Protein AF-A0A123TT18-F1 (afdb_monomer_lite)

Secondary structure (DSSP, 8-state):
--HHHHHHHTT--HHHHHHHHTTS----HHHHHHHHHHHT--HHHHHH-SSS--HHHHHHHHHHHHHHHHHHHHHHHHHHHHHHHHHHHHHHHHHHPPPEE-TTS-EE--TTHHHHHHHHHHHHHHHHHHHHHHHHHHHHHT-

Organism: Streptococcus suis (NCBI:txid1307)

Sequence (143 aa):
MTQEQFALRLNVTRQAVSNWENDKNLPDLELLILMSSVFSLSLDQLILGGTDMNNMTEKLVKDGREGHRTQMHLTITIIGSFLMLLGFVCFIIKANSVEYIDAEGILHENFYLIPVGYLLVFTGAIATLLSGLALHRFRKEHK

Radius of gyration: 29.24 Å; chains: 1; bounding box: 54×26×90 Å

pLDDT: mean 83.78, std 9.87, range [50.75, 95.06]

Structure (mmCIF, N/CA/C/O backbone):
data_AF-A0A123TT18-F1
#
_entry.id   AF-A0A123TT18-F1
#
loop_
_atom_site.group_PDB
_atom_site.id
_atom_site.type_symbol
_atom_site.label_atom_id
_atom_site.label_alt_id
_atom_site.label_comp_id
_atom_site.label_asym_id
_atom_site.label_entity_id
_atom_site.label_seq_id
_atom_site.pdbx_PDB_ins_code
_atom_site.Cartn_x
_atom_site.Cartn_y
_atom_site.Cartn_z
_atom_site.occupancy
_atom_site.B_iso_or_equiv
_atom_site.auth_seq_id
_atom_site.auth_comp_id
_atom_site.auth_asym_id
_atom_site.auth_atom_id
_atom_site.pdbx_PDB_model_num
ATOM 1 N N . MET A 1 1 ? -27.487 -5.398 37.088 1.00 75.38 1 MET A N 1
ATOM 2 C CA . MET A 1 1 ? -26.648 -6.600 36.884 1.00 75.38 1 MET A CA 1
ATOM 3 C C . MET A 1 1 ? -25.222 -6.228 37.241 1.00 75.38 1 MET A C 1
ATOM 5 O O . MET A 1 1 ? -24.819 -5.130 36.886 1.00 75.38 1 MET A O 1
ATOM 9 N N . THR A 1 2 ? -24.494 -7.068 37.977 1.00 92.44 2 THR A N 1
ATOM 10 C CA . THR A 1 2 ? -23.075 -6.804 38.288 1.00 92.44 2 THR A CA 1
ATOM 11 C C . THR A 1 2 ? -22.168 -7.213 37.121 1.00 92.44 2 THR A C 1
ATOM 13 O O . THR A 1 2 ? -22.559 -8.061 36.317 1.00 92.44 2 THR A O 1
ATOM 16 N N . GLN A 1 3 ? -20.946 -6.665 37.044 1.00 88.19 3 GLN A N 1
ATOM 17 C CA . GLN A 1 3 ? -19.951 -7.063 36.029 1.00 88.19 3 GLN A CA 1
ATOM 18 C C . GLN A 1 3 ? -19.686 -8.576 36.041 1.00 88.19 3 GLN A C 1
ATOM 20 O O . GLN A 1 3 ? -19.541 -9.187 34.990 1.00 88.19 3 GLN A O 1
ATOM 25 N N . GLU A 1 4 ? -19.648 -9.196 37.224 1.00 91.25 4 GLU A N 1
ATOM 26 C CA . GLU A 1 4 ? -19.455 -10.645 37.365 1.00 91.25 4 GLU A CA 1
ATOM 27 C C . GLU A 1 4 ? -20.641 -11.439 36.820 1.00 91.25 4 GLU A C 1
ATOM 29 O O . GLU A 1 4 ? -20.452 -12.408 36.093 1.00 91.25 4 GLU A O 1
ATOM 34 N N . GLN A 1 5 ? -21.869 -11.009 37.113 1.00 90.44 5 GLN A N 1
ATOM 35 C CA . GLN A 1 5 ? -23.072 -11.656 36.589 1.00 90.44 5 GLN A CA 1
ATOM 36 C C . GLN A 1 5 ? -23.174 -11.529 35.065 1.00 90.44 5 GLN A C 1
ATOM 38 O O . GLN A 1 5 ? -23.584 -12.478 34.399 1.00 90.44 5 GLN A O 1
ATOM 43 N N . PHE A 1 6 ? -22.798 -10.374 34.514 1.00 90.56 6 PHE A N 1
ATOM 44 C CA . PHE A 1 6 ? -22.747 -10.157 33.069 1.00 90.56 6 PHE A CA 1
ATOM 45 C C . PHE A 1 6 ? -21.693 -11.049 32.410 1.00 90.56 6 PHE A C 1
ATOM 47 O O . PHE A 1 6 ? -21.991 -11.748 31.443 1.00 90.56 6 PHE A O 1
ATOM 54 N N . ALA A 1 7 ? -20.495 -11.092 32.996 1.00 91.12 7 ALA A N 1
ATOM 55 C CA . ALA A 1 7 ? -19.393 -11.924 32.538 1.00 91.12 7 ALA A CA 1
ATOM 56 C C . ALA A 1 7 ? -19.767 -13.415 32.516 1.00 91.12 7 ALA A C 1
ATOM 58 O O . ALA A 1 7 ? -19.551 -14.094 31.515 1.00 91.12 7 ALA A O 1
ATOM 59 N N . LEU A 1 8 ? -20.414 -13.900 33.581 1.00 90.94 8 LEU A N 1
ATOM 60 C CA . LEU A 1 8 ? -20.883 -15.283 33.686 1.00 90.94 8 LEU A CA 1
ATOM 61 C C . LEU A 1 8 ? -21.922 -15.640 32.617 1.00 90.94 8 LEU A C 1
ATOM 63 O O . LEU A 1 8 ? -21.851 -16.723 32.045 1.00 90.94 8 LEU A O 1
ATOM 67 N N . ARG A 1 9 ? -22.872 -14.744 32.316 1.00 89.81 9 ARG A N 1
ATOM 68 C CA . ARG A 1 9 ? -23.902 -14.995 31.289 1.00 89.81 9 ARG A CA 1
ATOM 69 C C . ARG A 1 9 ? -23.342 -15.081 29.874 1.00 89.81 9 ARG A C 1
ATOM 71 O O . ARG A 1 9 ? -23.907 -15.788 29.050 1.00 89.81 9 ARG A O 1
ATOM 78 N N . LEU A 1 10 ? -22.266 -14.352 29.601 1.00 89.94 10 LEU A N 1
ATOM 79 C CA . LEU A 1 10 ? -21.615 -14.314 28.292 1.00 89.94 10 LEU A CA 1
ATOM 80 C C . LEU A 1 10 ? -20.407 -15.254 28.201 1.00 89.94 10 LEU A C 1
ATOM 82 O O . LEU A 1 10 ? -19.758 -15.301 27.164 1.00 89.94 10 LEU A O 1
ATOM 86 N N . ASN A 1 11 ? -20.111 -16.000 29.271 1.00 91.88 11 ASN A N 1
ATOM 87 C CA . ASN A 1 11 ? -18.944 -16.874 29.384 1.00 91.88 11 ASN A CA 1
ATOM 88 C C . ASN A 1 11 ? -17.609 -16.152 29.101 1.00 91.88 11 ASN A C 1
ATOM 90 O O . ASN A 1 11 ? -16.721 -16.666 28.423 1.00 91.88 11 ASN A O 1
ATOM 94 N N . VAL A 1 12 ? -17.469 -14.939 29.633 1.00 91.88 12 VAL A N 1
ATOM 95 C CA . VAL A 1 12 ? -16.268 -14.100 29.517 1.00 91.88 12 VAL A CA 1
ATOM 96 C C . VAL A 1 12 ? -15.720 -13.757 30.897 1.00 91.88 12 VAL A C 1
ATOM 98 O O . VAL A 1 12 ? -16.353 -13.997 31.923 1.00 91.88 12 VAL A O 1
ATOM 101 N N . THR A 1 13 ? -14.519 -13.184 30.957 1.00 93.25 13 THR A N 1
ATOM 102 C CA . THR A 1 13 ? -13.943 -12.749 32.236 1.00 93.25 13 THR A CA 1
ATOM 103 C C . THR A 1 13 ? -14.532 -11.406 32.669 1.00 93.25 13 THR A C 1
ATOM 105 O O . THR A 1 13 ? -1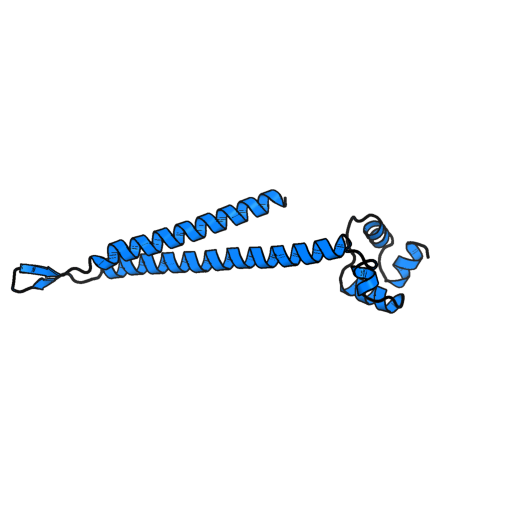4.786 -10.529 31.843 1.00 93.25 13 THR A O 1
ATOM 108 N N . ARG A 1 14 ? -14.672 -11.184 33.982 1.00 93.62 14 ARG A N 1
ATOM 109 C CA . ARG A 1 14 ? -15.046 -9.867 34.536 1.00 93.62 14 ARG A CA 1
ATOM 110 C C . ARG A 1 14 ? -14.103 -8.754 34.053 1.00 93.62 14 ARG A C 1
ATOM 112 O O . ARG A 1 14 ? -14.532 -7.626 33.832 1.00 93.62 14 ARG A O 1
ATOM 119 N N . GLN A 1 15 ? -12.823 -9.079 33.858 1.00 91.88 15 GLN A N 1
ATOM 120 C CA . GLN A 1 15 ? -11.826 -8.142 33.345 1.00 91.88 15 GLN A CA 1
ATOM 121 C C . GLN A 1 15 ? -12.131 -7.701 31.907 1.00 91.88 15 GLN A C 1
ATOM 123 O O . GLN A 1 15 ? -11.955 -6.528 31.596 1.00 91.88 15 GLN A O 1
ATOM 128 N N . ALA A 1 16 ? -12.615 -8.607 31.048 1.00 90.19 16 ALA A N 1
ATOM 129 C CA . ALA A 1 16 ? -13.035 -8.263 29.689 1.00 90.19 16 ALA A CA 1
ATOM 130 C C . ALA A 1 16 ? -14.202 -7.266 29.709 1.00 90.19 16 ALA A C 1
ATOM 132 O O . ALA A 1 16 ? -14.121 -6.230 29.060 1.00 90.19 16 ALA A O 1
ATOM 133 N N . VAL A 1 17 ? -15.207 -7.518 30.553 1.00 90.19 17 VAL A N 1
ATOM 134 C CA . VAL A 1 17 ? -16.342 -6.605 30.772 1.00 90.19 17 VAL A CA 1
ATOM 135 C C . VAL A 1 17 ? -15.875 -5.233 31.254 1.00 90.19 17 VAL A C 1
ATOM 137 O O . VAL A 1 17 ? -16.262 -4.215 30.693 1.00 90.19 17 VAL A O 1
ATOM 140 N N . SER A 1 18 ? -14.991 -5.202 32.254 1.00 90.81 18 SER A N 1
ATOM 141 C CA . SER A 1 18 ? -14.403 -3.959 32.761 1.00 90.81 18 SER A CA 1
ATOM 142 C C . SER A 1 18 ? -13.635 -3.205 31.671 1.00 90.81 18 SER A C 1
ATOM 144 O O . SER A 1 18 ? -13.714 -1.984 31.587 1.00 90.81 18 SER A O 1
ATOM 146 N N . ASN A 1 19 ? -12.911 -3.907 30.798 1.00 90.12 19 ASN A N 1
ATOM 147 C CA . ASN A 1 19 ? -12.200 -3.268 29.695 1.00 90.12 19 ASN A CA 1
ATOM 148 C C . ASN A 1 19 ? -13.156 -2.668 28.648 1.00 90.12 19 ASN A C 1
ATOM 150 O O . ASN A 1 19 ? -12.844 -1.590 28.143 1.00 90.12 19 ASN A O 1
ATOM 154 N N . TRP A 1 20 ? -14.304 -3.301 28.373 1.00 89.94 20 TRP A N 1
ATOM 155 C CA . TRP A 1 20 ? -15.337 -2.749 27.484 1.00 89.94 20 TRP A CA 1
ATOM 156 C C . TRP A 1 20 ? -16.002 -1.509 28.076 1.00 89.94 20 TRP A C 1
ATOM 158 O O . TRP A 1 20 ? -16.133 -0.504 27.390 1.00 89.94 20 TRP A O 1
ATOM 168 N N . GLU A 1 21 ? -16.366 -1.550 29.359 1.00 82.12 21 GLU A N 1
ATOM 169 C CA . GLU A 1 21 ? -16.985 -0.410 30.052 1.00 82.12 21 GLU A CA 1
ATOM 170 C C . GLU A 1 21 ? -16.046 0.801 30.180 1.00 82.12 21 GLU A C 1
ATOM 172 O O . GLU A 1 21 ? -16.513 1.923 30.338 1.00 82.12 21 GLU A O 1
ATOM 177 N N . ASN A 1 22 ? -14.727 0.583 30.117 1.00 85.50 22 ASN A N 1
ATOM 178 C CA . ASN A 1 22 ? -13.706 1.632 30.192 1.00 85.50 22 ASN A CA 1
ATOM 179 C C . ASN A 1 22 ? -13.079 1.971 28.822 1.00 85.50 22 ASN A C 1
ATOM 181 O O . ASN A 1 22 ? -11.958 2.480 28.787 1.00 85.50 22 ASN A O 1
ATOM 185 N N . ASP A 1 23 ? -13.738 1.631 27.706 1.00 79.31 23 ASP A N 1
ATOM 186 C CA . ASP A 1 23 ? -13.302 1.924 26.326 1.00 79.31 23 ASP A CA 1
ATOM 187 C C . ASP A 1 23 ? -11.896 1.401 25.946 1.00 79.31 23 ASP A C 1
ATOM 189 O O . ASP A 1 23 ? -11.289 1.831 24.961 1.00 79.31 23 ASP A O 1
ATOM 193 N N . LYS A 1 24 ? -11.343 0.443 26.703 1.00 77.56 24 LYS A N 1
ATOM 194 C CA . LYS A 1 24 ? -9.991 -0.093 26.455 1.00 77.56 24 LYS A CA 1
ATOM 195 C C . LYS A 1 24 ? -9.961 -1.050 25.272 1.00 77.56 24 LYS A C 1
ATOM 197 O O . LYS A 1 24 ? -8.971 -1.118 24.546 1.00 77.56 24 LYS A O 1
ATOM 202 N N . ASN A 1 25 ? -11.027 -1.818 25.092 1.00 82.38 25 ASN A N 1
ATOM 203 C CA . ASN A 1 25 ? -11.245 -2.691 23.949 1.00 82.38 25 ASN A CA 1
ATOM 204 C C . ASN A 1 25 ? -12.746 -2.783 23.657 1.00 82.38 25 ASN A C 1
ATOM 206 O O . ASN A 1 25 ? -13.569 -2.338 24.449 1.00 82.38 25 ASN A O 1
ATOM 210 N N . LEU A 1 26 ? -13.091 -3.351 22.505 1.00 84.00 26 LEU A N 1
ATOM 211 C CA . LEU A 1 26 ? -14.476 -3.611 22.132 1.00 84.00 26 LEU A CA 1
ATOM 212 C C . LEU A 1 26 ? -14.725 -5.124 22.145 1.00 84.00 26 LEU A C 1
ATOM 214 O O . LEU A 1 26 ? -13.791 -5.884 21.861 1.00 84.00 26 LEU A O 1
ATOM 218 N N . PRO A 1 27 ? -15.941 -5.573 22.493 1.00 85.50 27 PRO A N 1
ATOM 219 C CA . PRO A 1 27 ? -16.337 -6.957 22.282 1.00 85.50 27 PRO A CA 1
ATOM 220 C C . PRO A 1 27 ? -16.324 -7.272 20.781 1.00 85.50 27 PRO A C 1
ATOM 222 O O . PRO A 1 27 ? -16.562 -6.393 19.949 1.00 85.50 27 PRO A O 1
ATOM 225 N N . ASP A 1 28 ? -16.008 -8.517 20.433 1.00 86.69 28 ASP A N 1
ATOM 226 C CA . ASP A 1 28 ? -16.034 -8.957 19.041 1.00 86.69 28 ASP A CA 1
ATOM 227 C C . ASP A 1 28 ? -17.476 -9.101 18.514 1.00 86.69 28 ASP A C 1
ATOM 229 O O . ASP A 1 28 ? -18.462 -9.009 19.253 1.00 86.69 28 ASP A O 1
ATOM 233 N N . LEU A 1 29 ? -17.601 -9.291 17.198 1.00 84.94 29 LEU A N 1
ATOM 234 C CA . LEU A 1 29 ? -18.903 -9.383 16.537 1.00 84.94 29 LEU A CA 1
ATOM 235 C C . LEU A 1 29 ? -19.716 -10.590 17.026 1.00 84.94 29 LEU A C 1
ATOM 237 O O . LEU A 1 29 ? -20.931 -10.490 17.180 1.00 84.94 29 LEU A O 1
ATOM 241 N N . GLU A 1 30 ? -19.057 -11.717 17.289 1.00 87.81 30 GLU A N 1
ATOM 242 C CA . GLU A 1 30 ? -19.706 -12.934 17.781 1.00 87.81 30 GLU A CA 1
ATOM 243 C C . GLU A 1 30 ? -20.312 -12.710 19.170 1.00 87.81 30 GLU A C 1
ATOM 245 O O . GLU A 1 30 ? -21.465 -13.064 19.424 1.00 87.81 30 GLU A O 1
ATOM 250 N N . LEU A 1 31 ? -19.584 -12.022 20.047 1.00 90.00 31 LEU A N 1
ATOM 251 C CA . LEU A 1 31 ? -20.054 -11.685 21.375 1.00 90.00 31 LEU A CA 1
ATOM 252 C C . LEU A 1 31 ? -21.150 -10.619 21.351 1.00 90.00 31 LEU A C 1
ATOM 254 O O . LEU A 1 31 ? -22.064 -10.683 22.166 1.00 90.00 31 LEU A O 1
ATOM 258 N N . LEU A 1 32 ? -21.121 -9.671 20.412 1.00 89.06 32 LEU A N 1
ATOM 259 C CA . LEU A 1 32 ? -22.236 -8.740 20.204 1.00 89.06 32 LEU A CA 1
ATOM 260 C C . LEU A 1 32 ? -23.517 -9.467 19.779 1.00 89.06 32 LEU A C 1
ATOM 262 O O . LEU A 1 32 ? -24.595 -9.153 20.286 1.00 89.06 32 LEU A O 1
ATOM 26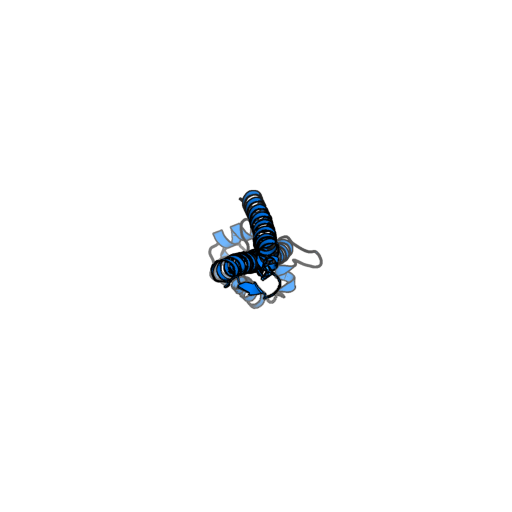6 N N . ILE A 1 33 ? -23.411 -10.465 18.896 1.00 88.81 33 ILE A N 1
ATOM 267 C CA . ILE A 1 33 ? -24.541 -11.327 18.518 1.00 88.81 33 ILE A CA 1
ATOM 268 C C . ILE A 1 33 ? -25.039 -12.102 19.746 1.00 88.81 33 ILE A C 1
ATOM 270 O O . ILE A 1 33 ? -26.246 -12.158 20.000 1.00 88.81 33 ILE A O 1
ATOM 274 N N . LEU A 1 34 ? -24.123 -12.633 20.563 1.00 90.38 34 LEU A N 1
ATOM 275 C CA . LEU A 1 34 ? -24.475 -13.301 21.814 1.00 90.38 34 LEU A CA 1
ATOM 276 C C . LEU A 1 34 ? -25.207 -12.346 22.768 1.00 90.38 34 LEU A C 1
ATOM 278 O O . LEU A 1 34 ? -26.274 -12.691 23.267 1.00 90.38 34 LEU A O 1
ATOM 282 N N . MET A 1 35 ? -24.699 -11.131 22.977 1.00 91.06 35 MET A N 1
ATOM 283 C CA . MET A 1 35 ? -25.347 -10.107 23.802 1.00 91.06 35 MET A CA 1
ATOM 284 C C . MET A 1 35 ? -26.742 -9.754 23.283 1.00 91.06 35 MET A C 1
ATOM 286 O O . MET A 1 35 ? -27.682 -9.682 24.076 1.00 91.06 35 MET A O 1
ATOM 290 N N . SER A 1 36 ? -26.895 -9.593 21.966 1.00 90.94 36 SER A N 1
ATOM 291 C CA . SER A 1 36 ? -28.187 -9.345 21.321 1.00 90.94 36 SER A CA 1
ATOM 292 C C . SER A 1 36 ? -29.192 -10.447 21.665 1.00 90.94 36 SER A C 1
ATOM 294 O O . SER A 1 36 ? -30.304 -10.152 22.103 1.00 90.94 36 SER A O 1
ATOM 296 N N . SER A 1 37 ? -28.773 -11.714 21.577 1.00 89.62 37 SER A N 1
ATOM 297 C CA . SER A 1 37 ? -29.621 -12.865 21.906 1.00 89.62 37 SER A CA 1
ATOM 298 C C . SER A 1 37 ? -29.931 -12.997 23.406 1.00 89.62 37 SER A C 1
ATOM 300 O O . SER A 1 37 ? -31.084 -13.199 23.783 1.00 89.62 37 SER A O 1
ATOM 302 N N . VAL A 1 38 ? -28.932 -12.830 24.280 1.00 89.44 38 VAL A N 1
ATOM 303 C CA . VAL A 1 38 ? -29.050 -13.035 25.735 1.00 89.44 38 VAL A CA 1
ATOM 304 C C . VAL A 1 38 ? -29.875 -11.931 26.394 1.00 89.44 38 VAL A C 1
ATOM 306 O O . VAL A 1 38 ? -30.616 -12.195 27.342 1.00 89.44 38 VAL A O 1
ATOM 309 N N . PHE A 1 39 ? -29.751 -10.696 25.907 1.00 88.50 39 PHE A N 1
ATOM 310 C CA . PHE A 1 39 ? -30.429 -9.528 26.472 1.00 88.50 39 PHE A CA 1
ATOM 311 C C . PHE A 1 39 ? -31.622 -9.048 25.640 1.00 88.50 39 PHE A C 1
ATOM 313 O O . PHE A 1 39 ? -32.275 -8.090 26.043 1.00 88.50 39 PHE A O 1
ATOM 320 N N . SER A 1 40 ? -31.941 -9.724 24.527 1.00 88.31 40 SER A N 1
ATOM 321 C CA . SER A 1 40 ? -33.040 -9.355 23.619 1.00 88.31 40 SER A CA 1
ATOM 322 C C . SER A 1 40 ? -32.958 -7.894 23.146 1.00 88.31 40 SER A C 1
ATOM 324 O O . SER A 1 40 ? -33.963 -7.188 23.086 1.00 88.31 40 SER A O 1
ATOM 326 N N . LEU A 1 41 ? -31.744 -7.438 22.831 1.00 86.12 41 LEU A N 1
ATOM 327 C CA . LEU A 1 41 ? -31.457 -6.106 22.289 1.00 86.12 41 LEU A CA 1
ATOM 328 C C . LEU A 1 41 ? -31.123 -6.224 20.802 1.00 86.12 41 LEU A C 1
ATOM 330 O O . LEU A 1 41 ? -30.522 -7.216 20.387 1.00 86.12 41 LEU A O 1
ATOM 334 N N . SER A 1 42 ? -31.465 -5.224 19.987 1.00 86.62 42 SER A N 1
ATOM 335 C CA . SER A 1 42 ? -31.010 -5.220 18.593 1.00 86.62 42 SER A CA 1
ATOM 336 C C . SER A 1 42 ? -29.501 -4.974 18.522 1.00 86.62 42 SER A C 1
ATOM 338 O O . SER A 1 42 ? -28.932 -4.244 19.338 1.00 86.62 42 SER A O 1
ATOM 340 N N . LEU A 1 43 ? -28.848 -5.567 17.519 1.00 84.19 43 LEU A N 1
ATOM 341 C CA . LEU A 1 43 ? -27.450 -5.262 17.207 1.00 84.19 43 LEU A CA 1
ATOM 342 C C . LEU A 1 43 ? -27.254 -3.764 16.961 1.00 84.19 43 LEU A C 1
ATOM 344 O O . LEU A 1 43 ? -26.276 -3.205 17.438 1.00 84.19 43 LEU A O 1
ATOM 348 N N . ASP A 1 44 ? -28.216 -3.105 16.318 1.00 79.56 44 ASP A N 1
ATOM 349 C CA . ASP A 1 44 ? -28.200 -1.656 16.108 1.00 79.56 44 ASP A CA 1
ATOM 350 C C . ASP A 1 44 ? -28.123 -0.891 17.433 1.00 79.56 44 ASP A C 1
ATOM 352 O O . ASP A 1 44 ? -27.337 0.039 17.564 1.00 79.56 44 ASP A O 1
ATOM 356 N N . GLN A 1 45 ? -28.870 -1.308 18.457 1.00 79.19 45 GLN A N 1
ATOM 357 C CA . GLN A 1 45 ? -28.839 -0.660 19.766 1.00 79.19 45 GLN A CA 1
ATOM 358 C C . GLN A 1 45 ? -27.513 -0.901 20.504 1.00 79.19 45 GLN A C 1
ATOM 360 O O . GLN A 1 45 ? -27.038 -0.013 21.208 1.00 79.19 45 GLN A O 1
ATOM 365 N N . LEU A 1 46 ? -26.891 -2.069 20.317 1.00 82.00 46 LEU A N 1
ATOM 366 C CA . LEU A 1 46 ? -25.575 -2.393 20.879 1.00 82.00 46 LEU A CA 1
ATOM 367 C C . LEU A 1 46 ? -24.431 -1.659 20.158 1.00 82.00 46 LEU A C 1
ATOM 369 O O . LEU A 1 46 ? -23.492 -1.205 20.805 1.00 82.00 46 LEU A O 1
ATOM 373 N N . ILE A 1 47 ? -24.511 -1.536 18.830 1.00 75.94 47 ILE A N 1
ATOM 374 C CA . ILE A 1 47 ? -23.459 -0.965 17.978 1.00 75.94 47 ILE A CA 1
ATOM 375 C C . ILE A 1 47 ? -23.561 0.552 17.901 1.00 75.94 47 ILE A C 1
ATOM 377 O O . ILE A 1 47 ? -22.526 1.202 17.891 1.00 75.94 47 ILE A O 1
ATOM 381 N N . LEU A 1 48 ? -24.766 1.124 17.859 1.00 70.62 48 LEU A N 1
ATOM 382 C CA . LEU A 1 48 ? -24.985 2.567 17.722 1.00 70.62 48 LEU A CA 1
ATOM 383 C C . LEU A 1 48 ? -25.235 3.240 19.076 1.00 70.62 48 LEU A C 1
ATOM 385 O O . LEU A 1 48 ? -25.044 4.438 19.203 1.00 70.62 48 LEU A O 1
ATOM 389 N N . GLY A 1 49 ? -25.637 2.500 20.116 1.00 63.31 49 GLY A N 1
ATOM 390 C CA . GLY A 1 49 ? -25.960 3.079 21.426 1.00 63.31 49 GLY A CA 1
ATOM 391 C C . GLY A 1 49 ? -27.235 3.938 21.446 1.00 63.31 49 GLY A C 1
ATOM 392 O O . GLY A 1 49 ? -27.521 4.567 22.463 1.00 63.31 49 GLY A O 1
ATOM 393 N N . GLY A 1 50 ? -28.006 3.973 20.351 1.00 64.56 50 GLY A N 1
ATOM 394 C CA . GLY A 1 50 ? -29.161 4.857 20.168 1.00 64.56 50 GLY A CA 1
ATOM 395 C C . GLY A 1 50 ? -29.140 5.564 18.808 1.00 64.56 50 GLY A C 1
ATOM 396 O O . GLY A 1 50 ? -28.710 4.984 17.815 1.00 64.56 50 GLY A O 1
ATOM 397 N N . THR A 1 51 ? -29.638 6.804 18.752 1.00 55.41 51 THR A N 1
ATOM 398 C CA . THR A 1 51 ? -29.756 7.617 17.523 1.00 55.41 51 THR A CA 1
ATOM 399 C C . THR A 1 51 ? -28.453 8.268 17.055 1.00 55.41 51 THR A C 1
ATOM 401 O O . THR A 1 51 ? -28.403 8.740 15.922 1.00 55.41 51 THR A O 1
ATOM 404 N N . ASP A 1 52 ? -27.407 8.283 17.883 1.00 55.12 52 ASP A N 1
ATOM 405 C CA . ASP A 1 52 ? -26.158 8.994 17.603 1.00 55.12 52 ASP A CA 1
ATOM 406 C C . ASP A 1 52 ? -24.978 8.030 17.443 1.00 55.12 52 ASP A C 1
ATOM 408 O O . ASP A 1 52 ? -24.791 7.114 18.235 1.00 55.12 52 ASP A O 1
ATOM 412 N N . MET A 1 53 ? -24.161 8.255 16.410 1.00 53.16 53 MET A N 1
ATOM 413 C CA . MET A 1 53 ? -22.935 7.499 16.126 1.00 53.16 53 MET A CA 1
ATOM 414 C C . MET A 1 53 ? -22.005 7.445 17.348 1.00 53.16 53 MET A C 1
ATOM 416 O O . MET A 1 53 ? -21.507 8.477 17.792 1.00 53.16 53 MET A O 1
ATOM 420 N N . ASN A 1 54 ? -21.709 6.242 17.845 1.00 65.62 54 ASN A N 1
ATOM 421 C CA . ASN A 1 54 ? -20.736 6.032 18.918 1.00 65.62 54 ASN A CA 1
ATOM 422 C C . ASN A 1 54 ? -19.327 5.671 18.383 1.00 65.62 54 ASN A C 1
ATOM 424 O O . ASN A 1 54 ? -19.124 5.397 17.193 1.00 65.62 54 ASN A O 1
ATOM 428 N N . ASN A 1 55 ? -18.355 5.594 19.297 1.00 65.12 55 ASN A N 1
ATOM 429 C CA . ASN A 1 55 ? -16.946 5.274 19.022 1.00 65.12 55 ASN A CA 1
ATOM 430 C C . ASN A 1 55 ? -16.736 3.939 18.270 1.00 65.12 55 ASN A C 1
ATOM 432 O O . ASN A 1 55 ? -15.739 3.773 17.563 1.00 65.12 55 ASN A O 1
ATOM 436 N N . MET A 1 56 ? -17.656 2.975 18.408 1.00 64.69 56 MET A N 1
ATOM 437 C CA . MET A 1 56 ? -17.587 1.671 17.737 1.00 64.69 56 MET A CA 1
ATOM 438 C C . MET A 1 56 ? -17.920 1.792 16.251 1.00 64.69 56 MET A C 1
ATOM 440 O O . MET A 1 56 ? -17.209 1.242 15.410 1.00 64.69 56 MET A O 1
ATOM 444 N N . THR A 1 57 ? -18.946 2.570 15.917 1.00 65.19 57 THR A N 1
ATOM 445 C CA . THR A 1 57 ? -19.324 2.811 14.520 1.00 65.19 57 THR A CA 1
ATOM 446 C C . THR A 1 57 ? -18.268 3.654 13.811 1.00 65.19 57 THR A C 1
ATOM 448 O O . THR A 1 57 ? -17.901 3.365 12.673 1.00 65.19 57 THR A O 1
ATOM 451 N N . GLU A 1 58 ? -17.684 4.637 14.503 1.00 66.62 58 GLU A N 1
ATOM 452 C CA . GLU A 1 58 ? -16.552 5.398 13.972 1.00 66.62 58 GLU A CA 1
ATOM 453 C C . GLU A 1 58 ? -15.342 4.498 13.684 1.00 66.62 58 GLU A C 1
ATOM 455 O O . GLU A 1 58 ? -14.775 4.583 12.592 1.00 66.62 58 GLU A O 1
ATOM 460 N N . LYS A 1 59 ? -14.988 3.584 14.602 1.00 67.94 59 LYS A N 1
ATOM 461 C CA . LYS A 1 59 ? -13.915 2.599 14.385 1.00 67.94 59 LYS A CA 1
ATOM 462 C C . LYS A 1 59 ? -14.194 1.677 13.202 1.00 67.94 59 LYS A C 1
ATOM 464 O O . LYS A 1 59 ? -13.318 1.528 12.363 1.00 67.94 59 LYS A O 1
ATOM 469 N N . LEU A 1 60 ? -15.394 1.108 13.082 1.00 70.12 60 LEU A N 1
ATOM 470 C CA . LEU A 1 60 ? -15.736 0.202 11.973 1.00 70.12 60 LEU A CA 1
ATOM 471 C C . LEU A 1 60 ? -15.702 0.912 10.614 1.00 70.12 60 LEU A C 1
ATOM 473 O O . LEU A 1 60 ? -15.164 0.389 9.637 1.00 70.12 60 LEU A O 1
ATOM 477 N N . VAL A 1 61 ? -16.233 2.135 10.547 1.00 72.44 61 VAL A N 1
ATOM 478 C CA . VAL A 1 61 ? -16.207 2.945 9.323 1.00 72.44 61 VAL A CA 1
ATOM 479 C C . VAL A 1 61 ? -14.778 3.419 9.014 1.00 72.44 61 VAL A C 1
ATOM 481 O O . VAL A 1 61 ? -14.411 3.575 7.846 1.00 72.44 61 VAL A O 1
ATOM 484 N N . LYS A 1 62 ? -13.943 3.655 10.030 1.00 70.31 62 LYS A N 1
ATOM 485 C CA . LYS A 1 62 ? -12.523 3.989 9.865 1.00 70.31 62 LYS A CA 1
ATOM 486 C C . LYS A 1 62 ? -11.714 2.784 9.374 1.00 70.31 62 LYS A C 1
ATOM 488 O O . LYS A 1 62 ? -11.098 2.908 8.320 1.00 70.31 62 LYS A O 1
ATOM 493 N N . ASP A 1 63 ? -11.808 1.627 10.023 1.00 72.62 63 ASP A N 1
ATOM 494 C CA . ASP A 1 63 ? -11.135 0.382 9.621 1.00 72.62 63 ASP A CA 1
ATOM 495 C C . ASP A 1 63 ? -11.537 -0.038 8.202 1.00 72.62 63 ASP A C 1
ATOM 497 O O . ASP A 1 63 ? -10.686 -0.355 7.366 1.00 72.62 63 ASP A O 1
ATOM 501 N N . GLY A 1 64 ? -12.833 0.051 7.877 1.00 71.19 64 GLY A N 1
ATOM 502 C CA . GLY A 1 64 ? -13.330 -0.198 6.526 1.00 71.19 64 GLY A CA 1
ATOM 503 C C . GLY A 1 64 ? -12.709 0.747 5.492 1.00 71.19 64 GLY A C 1
ATOM 504 O O . GLY A 1 64 ? -12.264 0.302 4.430 1.00 71.19 64 GLY A O 1
ATOM 505 N N . ARG A 1 65 ? -12.616 2.050 5.792 1.00 68.19 65 ARG A N 1
ATOM 506 C CA . ARG A 1 65 ? -11.979 3.039 4.902 1.00 68.19 65 ARG A CA 1
ATOM 507 C C . ARG A 1 65 ? -10.467 2.835 4.778 1.00 68.19 65 ARG A C 1
ATOM 509 O O . ARG A 1 65 ? -9.924 3.011 3.687 1.00 68.19 65 ARG A O 1
ATOM 516 N N . GLU A 1 66 ? -9.786 2.452 5.851 1.00 71.06 66 GLU A N 1
ATOM 517 C CA . GLU A 1 66 ? -8.342 2.191 5.860 1.00 71.06 66 GLU A CA 1
ATOM 518 C C . GLU A 1 66 ? -7.978 0.936 5.056 1.00 71.06 66 GLU A C 1
ATOM 520 O O . GLU A 1 66 ? -7.017 0.958 4.277 1.00 71.06 66 GLU A O 1
ATOM 525 N N . GLY A 1 67 ? -8.798 -0.116 5.141 1.00 71.75 67 GLY A N 1
ATOM 526 C CA . GLY A 1 67 ? -8.659 -1.322 4.324 1.00 71.75 67 GLY A CA 1
ATOM 527 C C . GLY A 1 67 ? -8.716 -1.018 2.826 1.00 71.75 67 GLY A C 1
ATOM 528 O O . GLY A 1 67 ? -7.796 -1.366 2.084 1.00 71.75 67 GLY A O 1
ATOM 529 N N . HIS A 1 68 ? -9.738 -0.283 2.376 1.00 74.44 68 HIS A N 1
ATOM 530 C CA . HIS A 1 68 ? -9.879 0.089 0.961 1.00 74.44 68 HIS A CA 1
ATOM 531 C C . HIS A 1 68 ? -8.739 0.997 0.470 1.00 74.44 68 HIS A C 1
ATOM 533 O O . HIS A 1 68 ? -8.241 0.814 -0.643 1.00 74.44 68 HIS A O 1
ATOM 539 N N . ARG A 1 69 ? -8.265 1.939 1.300 1.00 72.00 69 ARG A N 1
ATOM 540 C CA . ARG A 1 69 ? -7.102 2.784 0.965 1.00 72.00 69 ARG A CA 1
ATOM 541 C C . ARG A 1 69 ? -5.827 1.957 0.809 1.00 72.00 69 ARG A C 1
ATOM 543 O O . ARG A 1 69 ? -5.071 2.178 -0.135 1.00 72.00 69 ARG A O 1
ATOM 550 N N . THR A 1 70 ? -5.614 0.972 1.679 1.00 74.19 70 THR A N 1
ATOM 551 C CA . THR A 1 70 ? -4.455 0.069 1.605 1.00 74.19 70 THR A CA 1
ATOM 552 C C . THR A 1 70 ? -4.490 -0.781 0.334 1.00 74.19 70 THR A C 1
ATOM 554 O O . THR A 1 70 ? -3.478 -0.889 -0.360 1.00 74.19 70 THR A O 1
ATOM 557 N N . GLN A 1 71 ? -5.666 -1.305 -0.029 1.00 76.12 71 GLN A N 1
ATOM 558 C CA . GLN A 1 71 ? -5.852 -2.081 -1.261 1.00 76.12 71 GLN A CA 1
ATOM 559 C C . GLN A 1 71 ? -5.609 -1.246 -2.527 1.00 76.12 71 GLN A C 1
ATOM 561 O O . GLN A 1 71 ? -5.010 -1.729 -3.490 1.00 76.12 71 GLN A O 1
ATOM 566 N N . MET A 1 72 ? -6.009 0.028 -2.523 1.00 79.56 72 MET A N 1
ATOM 567 C CA . MET A 1 72 ? -5.745 0.945 -3.635 1.00 79.56 72 MET A CA 1
ATOM 568 C C . MET A 1 72 ? -4.239 1.192 -3.824 1.00 79.56 72 MET A C 1
ATOM 570 O O . MET A 1 72 ? -3.733 1.080 -4.940 1.00 79.56 72 MET A O 1
ATOM 574 N N . HIS A 1 73 ? -3.497 1.452 -2.742 1.00 84.81 73 HIS A N 1
ATOM 575 C CA . HIS A 1 73 ? -2.038 1.624 -2.800 1.00 84.81 73 HIS A CA 1
ATOM 576 C C . HIS A 1 73 ? -1.302 0.358 -3.258 1.00 84.81 73 HIS A C 1
ATOM 578 O O . HIS A 1 73 ? -0.312 0.445 -3.995 1.00 84.81 73 HIS A O 1
ATOM 584 N N . LEU A 1 74 ? -1.801 -0.816 -2.864 1.00 83.62 74 LEU A N 1
ATOM 585 C CA . LEU A 1 74 ? -1.271 -2.109 -3.287 1.00 83.62 74 LEU A CA 1
ATOM 586 C C . LEU A 1 74 ? -1.507 -2.339 -4.787 1.00 83.62 74 LEU A C 1
ATOM 588 O O . LEU A 1 74 ? -0.571 -2.672 -5.512 1.00 83.62 74 LEU A O 1
ATOM 592 N N . THR A 1 75 ? -2.712 -2.047 -5.277 1.00 85.62 75 THR A N 1
ATOM 593 C CA . THR A 1 75 ? -3.065 -2.167 -6.702 1.00 85.62 75 THR A CA 1
ATOM 594 C C . THR A 1 75 ? -2.231 -1.228 -7.581 1.00 85.62 75 THR A C 1
ATOM 596 O O . THR A 1 75 ? -1.685 -1.659 -8.595 1.00 85.62 75 THR A O 1
ATOM 599 N N . ILE A 1 76 ? -2.052 0.037 -7.174 1.00 89.31 76 ILE A N 1
ATOM 600 C CA . ILE A 1 76 ? -1.220 1.018 -7.900 1.00 89.31 76 ILE A CA 1
ATOM 601 C C . ILE A 1 76 ? 0.238 0.556 -7.976 1.00 89.31 76 ILE A C 1
ATOM 603 O O . ILE A 1 76 ? 0.872 0.678 -9.023 1.00 89.31 76 ILE A O 1
ATOM 607 N N . THR A 1 77 ? 0.766 0.000 -6.883 1.00 89.06 77 THR A N 1
ATOM 608 C CA . THR A 1 77 ? 2.141 -0.515 -6.851 1.00 89.06 77 THR A CA 1
ATOM 609 C C . THR A 1 77 ? 2.311 -1.685 -7.822 1.00 89.06 77 THR A C 1
ATOM 611 O O . THR A 1 77 ? 3.264 -1.690 -8.596 1.00 89.06 77 THR A O 1
ATOM 614 N N . ILE A 1 78 ? 1.364 -2.630 -7.853 1.00 91.56 78 ILE A N 1
ATOM 615 C CA . ILE A 1 78 ? 1.395 -3.772 -8.782 1.00 91.56 78 ILE A CA 1
ATOM 616 C C . ILE A 1 78 ? 1.356 -3.298 -10.241 1.00 91.56 78 ILE A C 1
ATOM 618 O O . ILE A 1 78 ? 2.183 -3.723 -11.048 1.00 91.56 78 ILE A O 1
ATOM 622 N N . ILE A 1 79 ? 0.432 -2.391 -10.575 1.00 93.25 79 ILE A N 1
ATOM 623 C CA . ILE A 1 79 ? 0.299 -1.838 -11.931 1.00 93.25 79 ILE A CA 1
ATOM 624 C C . ILE A 1 79 ? 1.579 -1.099 -12.343 1.00 93.25 79 ILE A C 1
ATOM 626 O O . ILE A 1 79 ? 2.077 -1.295 -13.451 1.00 93.25 79 ILE A O 1
ATOM 630 N N . GLY A 1 80 ? 2.145 -0.284 -11.450 1.00 93.06 80 GLY A N 1
ATOM 631 C CA . GLY A 1 80 ? 3.381 0.449 -11.714 1.00 93.06 80 GLY A CA 1
ATOM 632 C C . GLY A 1 80 ? 4.588 -0.472 -11.925 1.00 93.06 80 GLY A C 1
ATOM 633 O O . GLY A 1 80 ? 5.354 -0.262 -12.864 1.00 93.06 80 GLY A O 1
ATOM 634 N N . SER A 1 81 ? 4.727 -1.537 -11.129 1.00 91.94 81 SER A N 1
ATOM 635 C CA . SER A 1 81 ? 5.774 -2.548 -11.329 1.00 91.94 81 SER A CA 1
ATOM 636 C C . SER A 1 81 ? 5.623 -3.284 -12.662 1.00 91.94 81 SER A C 1
ATOM 638 O O . SER A 1 81 ? 6.614 -3.500 -13.357 1.00 91.94 81 SER A O 1
ATOM 640 N N . PHE A 1 82 ? 4.395 -3.623 -13.057 1.00 94.88 82 PHE A N 1
ATOM 641 C CA . PHE A 1 82 ? 4.126 -4.238 -14.357 1.00 94.88 82 PHE A CA 1
ATOM 642 C C . PHE A 1 82 ? 4.486 -3.309 -15.529 1.00 94.88 82 PHE A C 1
ATOM 644 O O . PHE A 1 82 ? 5.141 -3.735 -16.480 1.00 94.88 82 PHE A O 1
ATOM 651 N N . LEU A 1 83 ? 4.138 -2.022 -15.432 1.00 94.38 83 LEU A N 1
ATOM 652 C CA . LEU A 1 83 ? 4.522 -0.988 -16.401 1.00 94.38 83 LEU A CA 1
ATOM 653 C C . LEU A 1 83 ? 6.043 -0.854 -16.549 1.00 94.38 83 LEU A C 1
ATOM 655 O O . LEU A 1 83 ? 6.547 -0.764 -17.668 1.00 94.38 83 LEU A O 1
ATOM 659 N N . MET A 1 84 ? 6.785 -0.899 -15.439 1.00 93.81 84 MET A N 1
ATOM 660 C CA . MET A 1 84 ? 8.250 -0.879 -15.479 1.00 93.81 84 MET A CA 1
ATOM 661 C C . MET A 1 84 ? 8.815 -2.105 -16.201 1.00 93.81 84 MET A C 1
ATOM 663 O O . MET A 1 84 ? 9.711 -1.955 -17.029 1.00 93.81 84 MET A O 1
ATOM 667 N N . LEU A 1 85 ? 8.280 -3.302 -15.932 1.00 95.06 85 LEU A N 1
ATOM 668 C CA . LEU A 1 85 ? 8.696 -4.527 -16.624 1.00 95.06 85 LEU A CA 1
ATOM 669 C C . LEU A 1 85 ? 8.451 -4.431 -18.133 1.00 95.06 85 LEU A C 1
ATOM 671 O O . LEU A 1 85 ? 9.348 -4.752 -18.909 1.00 95.06 85 LEU A O 1
ATOM 675 N N . LEU A 1 86 ? 7.289 -3.927 -18.556 1.00 94.81 86 LEU A N 1
ATOM 676 C CA . LEU A 1 86 ? 6.999 -3.674 -19.972 1.00 94.81 86 LEU A CA 1
ATOM 677 C C . LEU A 1 86 ? 7.997 -2.695 -20.605 1.00 94.81 86 LEU A C 1
ATOM 679 O O . LEU A 1 86 ? 8.476 -2.940 -21.710 1.00 94.81 86 LEU A O 1
ATOM 683 N N . GLY A 1 87 ? 8.362 -1.625 -19.897 1.00 93.25 87 GLY A N 1
ATOM 684 C CA . GLY A 1 87 ? 9.385 -0.690 -20.363 1.00 93.25 87 GLY A CA 1
ATOM 685 C C . GLY A 1 87 ? 10.759 -1.349 -20.546 1.00 93.25 87 GLY A C 1
ATOM 686 O O . GLY A 1 87 ? 11.414 -1.135 -21.566 1.00 93.25 87 GLY A O 1
ATOM 687 N N . PHE A 1 88 ? 11.169 -2.223 -19.621 1.00 93.50 88 PHE A N 1
ATOM 688 C CA . PHE A 1 88 ? 12.384 -3.032 -19.777 1.00 93.50 88 PHE A CA 1
ATOM 689 C C . PHE A 1 88 ? 12.304 -3.988 -20.970 1.00 93.50 88 PHE A C 1
ATOM 691 O O . PHE A 1 88 ? 13.273 -4.112 -21.717 1.00 93.50 88 PHE A O 1
ATOM 698 N N . VAL A 1 89 ? 11.147 -4.611 -21.201 1.00 94.00 89 VAL A N 1
ATOM 699 C CA . VAL A 1 89 ? 10.919 -5.459 -22.379 1.00 94.00 89 VAL A CA 1
ATOM 700 C C . VAL A 1 89 ? 11.088 -4.658 -23.674 1.00 94.00 89 VAL A C 1
ATOM 702 O O . VAL A 1 89 ? 11.741 -5.146 -24.593 1.00 94.00 89 VAL A O 1
ATOM 705 N N . CYS A 1 90 ? 10.606 -3.411 -23.747 1.00 91.62 90 CYS A N 1
ATOM 706 C CA . CYS A 1 90 ? 10.847 -2.544 -24.907 1.00 91.62 90 CYS A CA 1
ATOM 707 C C . CYS A 1 90 ? 12.344 -2.324 -25.177 1.00 91.62 90 CYS A C 1
ATOM 709 O O . CYS A 1 90 ? 12.765 -2.364 -26.333 1.00 91.62 90 CYS A O 1
ATOM 711 N N . PHE A 1 91 ? 13.168 -2.152 -24.138 1.00 91.25 91 PHE A N 1
ATOM 712 C CA . PHE A 1 91 ? 14.618 -2.025 -24.313 1.00 91.25 91 PHE A CA 1
ATOM 713 C C . PHE A 1 91 ? 15.272 -3.320 -24.799 1.00 91.25 91 PHE A C 1
ATOM 715 O O . PHE A 1 91 ? 16.153 -3.264 -25.655 1.00 91.25 91 PHE A O 1
ATOM 722 N N . ILE A 1 92 ? 14.820 -4.480 -24.315 1.00 91.38 92 ILE A N 1
ATOM 723 C CA . ILE A 1 92 ? 15.300 -5.782 -24.801 1.00 91.38 92 ILE A CA 1
ATOM 724 C C . ILE A 1 92 ? 14.933 -5.983 -26.275 1.00 91.38 92 ILE A C 1
ATOM 726 O O . ILE A 1 92 ? 15.781 -6.410 -27.058 1.00 91.38 92 ILE A O 1
ATOM 730 N N . ILE A 1 93 ? 13.708 -5.633 -26.676 1.00 90.25 93 ILE A N 1
ATOM 731 C CA . ILE A 1 93 ? 13.280 -5.701 -28.081 1.00 90.25 93 ILE A CA 1
ATOM 732 C C . ILE A 1 93 ? 14.135 -4.763 -28.934 1.00 90.25 93 ILE A C 1
ATOM 734 O O . ILE A 1 93 ? 14.630 -5.182 -29.975 1.00 90.25 93 ILE A O 1
ATOM 738 N N . LYS A 1 94 ? 14.381 -3.529 -28.475 1.00 87.25 94 LYS A N 1
ATOM 739 C CA . LYS A 1 94 ? 15.276 -2.592 -29.168 1.00 87.25 94 LYS A CA 1
ATOM 740 C C . LYS A 1 94 ? 16.677 -3.175 -29.334 1.00 87.25 94 LYS A C 1
ATOM 742 O O . LYS A 1 94 ? 17.244 -3.070 -30.412 1.00 87.25 94 LYS A O 1
ATOM 747 N N . ALA A 1 95 ? 17.235 -3.778 -28.287 1.00 87.81 95 ALA A N 1
ATOM 748 C CA . ALA A 1 95 ? 18.593 -4.317 -28.300 1.00 87.81 95 ALA A CA 1
ATOM 749 C C . ALA A 1 95 ? 18.775 -5.503 -29.264 1.00 87.81 95 ALA A C 1
ATOM 751 O O . ALA A 1 95 ? 19.886 -5.738 -29.723 1.00 87.81 95 ALA A O 1
ATOM 752 N N . ASN A 1 96 ? 17.699 -6.236 -29.562 1.00 87.00 96 ASN A N 1
ATOM 753 C CA . ASN A 1 96 ? 17.710 -7.378 -30.481 1.00 87.00 96 ASN A CA 1
ATOM 754 C C . ASN A 1 96 ? 17.119 -7.045 -31.863 1.00 87.00 96 ASN A C 1
ATOM 756 O O . ASN A 1 96 ? 17.036 -7.923 -32.720 1.00 87.00 96 ASN A O 1
ATOM 760 N N . SER A 1 97 ? 16.666 -5.807 -32.079 1.00 85.56 97 SER A N 1
ATOM 761 C CA . SER A 1 97 ? 16.091 -5.388 -33.354 1.00 85.56 97 SER A CA 1
ATOM 762 C C . SER A 1 97 ? 17.194 -5.305 -34.403 1.00 85.56 97 SER A C 1
ATOM 764 O O . SER A 1 97 ? 18.203 -4.644 -34.186 1.00 85.56 97 SER A O 1
ATOM 766 N N . VAL A 1 98 ? 16.989 -5.957 -35.546 1.00 76.31 98 VAL A N 1
ATOM 767 C CA . VAL A 1 98 ? 17.913 -5.863 -36.681 1.00 76.31 98 VAL A CA 1
ATOM 768 C C . VAL A 1 98 ? 17.760 -4.490 -37.327 1.00 76.31 98 VAL A C 1
ATOM 770 O O . VAL A 1 98 ? 16.648 -4.078 -37.659 1.00 76.31 98 VAL A O 1
ATOM 773 N N . GLU A 1 99 ? 18.880 -3.801 -37.495 1.00 82.62 99 GLU A N 1
ATOM 774 C CA . GLU A 1 99 ? 18.991 -2.525 -38.198 1.00 82.62 99 GLU A CA 1
ATOM 775 C C . GLU A 1 99 ? 19.458 -2.823 -39.629 1.00 82.62 99 GLU A C 1
ATOM 777 O O . GLU A 1 99 ? 20.385 -3.611 -39.836 1.00 82.62 99 GLU A O 1
ATOM 782 N N . TYR A 1 100 ? 18.788 -2.252 -40.630 1.00 79.69 100 TYR A N 1
ATOM 783 C CA . TYR A 1 100 ? 19.139 -2.459 -42.036 1.00 79.69 100 TYR A CA 1
ATOM 784 C C . TYR A 1 100 ? 19.197 -1.134 -42.790 1.00 79.69 100 TYR A C 1
ATOM 786 O O . TYR A 1 100 ? 18.517 -0.168 -42.446 1.00 79.69 100 TYR A O 1
ATOM 794 N N . ILE A 1 101 ? 20.036 -1.112 -43.821 1.00 80.56 101 ILE A N 1
ATOM 795 C CA . ILE A 1 101 ? 20.215 0.024 -44.722 1.00 80.56 101 ILE A CA 1
ATOM 796 C C . ILE A 1 101 ? 19.460 -0.304 -46.008 1.00 80.56 101 ILE A C 1
ATOM 798 O O . ILE A 1 101 ? 19.632 -1.392 -46.564 1.00 80.56 101 ILE A O 1
ATOM 802 N N . ASP A 1 102 ? 18.594 0.601 -46.448 1.00 83.81 102 ASP A N 1
ATOM 803 C CA . ASP A 1 102 ? 17.872 0.445 -47.706 1.00 83.81 102 ASP A CA 1
ATOM 804 C C . ASP A 1 102 ? 18.779 0.698 -48.931 1.00 83.81 102 ASP A C 1
ATOM 806 O O . ASP A 1 102 ? 19.954 1.054 -48.821 1.00 83.81 102 ASP A O 1
ATOM 810 N N . ALA A 1 103 ? 18.239 0.499 -50.134 1.00 83.75 103 ALA A N 1
ATOM 811 C CA . ALA A 1 103 ? 18.981 0.712 -51.379 1.00 83.75 103 ALA A CA 1
ATOM 812 C C . ALA A 1 103 ? 19.367 2.187 -51.628 1.00 83.75 103 ALA A C 1
ATOM 814 O O . ALA A 1 103 ? 20.204 2.463 -52.487 1.00 83.75 103 ALA A O 1
ATOM 815 N N . GLU A 1 104 ? 18.771 3.121 -50.888 1.00 86.69 104 GLU A N 1
ATOM 816 C CA . GLU A 1 104 ? 18.990 4.566 -50.973 1.00 86.69 104 GLU A CA 1
ATOM 817 C C . GLU A 1 104 ? 20.027 5.045 -49.937 1.00 86.69 104 GLU A C 1
ATOM 819 O O . GLU A 1 104 ? 20.424 6.211 -49.940 1.00 86.69 104 GLU A O 1
ATOM 824 N N . GLY A 1 105 ? 20.528 4.136 -49.091 1.00 80.62 105 GLY A N 1
ATOM 825 C CA . GLY A 1 105 ? 21.502 4.422 -48.042 1.00 80.62 105 GLY A CA 1
ATOM 826 C C . GLY A 1 105 ? 20.880 4.919 -46.733 1.00 80.62 105 GLY A C 1
ATOM 827 O O . GLY A 1 105 ? 21.617 5.368 -45.853 1.00 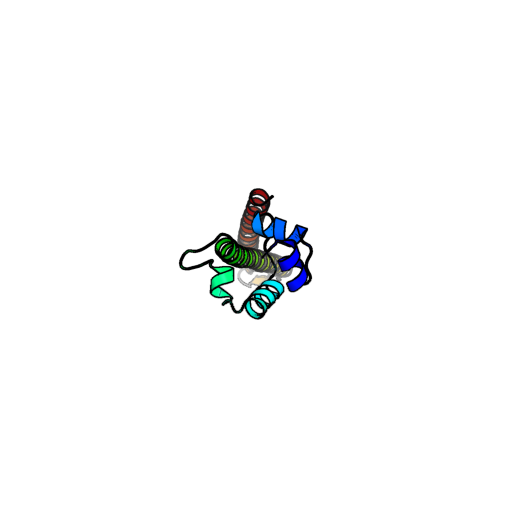80.62 105 GLY A O 1
ATOM 828 N N . ILE A 1 106 ? 19.555 4.850 -46.581 1.00 84.69 106 ILE A N 1
ATOM 829 C CA . ILE A 1 106 ? 18.838 5.243 -45.368 1.00 84.69 106 ILE A CA 1
ATOM 830 C C . ILE A 1 106 ? 18.802 4.074 -44.382 1.00 84.69 106 ILE A C 1
ATOM 832 O O . ILE A 1 106 ? 18.443 2.942 -44.709 1.00 84.69 106 ILE A O 1
ATOM 836 N N . LEU A 1 107 ? 19.179 4.366 -43.140 1.00 83.19 107 LEU A N 1
ATOM 837 C CA . LEU A 1 107 ? 19.180 3.418 -42.035 1.00 83.19 107 LEU A CA 1
ATOM 838 C C . LEU A 1 107 ? 17.794 3.360 -41.381 1.00 83.19 107 LEU A C 1
ATOM 840 O O . LEU A 1 107 ? 17.312 4.352 -40.831 1.00 83.19 107 LEU A O 1
ATOM 844 N N . HIS A 1 108 ? 17.172 2.185 -41.404 1.00 81.81 108 HIS A N 1
ATOM 845 C CA . HIS A 1 108 ? 15.911 1.927 -40.722 1.00 81.81 108 HIS A CA 1
ATOM 846 C C . HIS A 1 108 ? 16.170 1.270 -39.361 1.00 81.81 108 HIS A C 1
ATOM 848 O O . HIS A 1 108 ? 16.433 0.069 -39.277 1.00 81.81 108 HIS A O 1
ATOM 854 N N . GLU A 1 109 ? 16.043 2.055 -38.286 1.00 82.06 109 GLU A N 1
ATOM 855 C CA . GLU A 1 109 ? 16.031 1.545 -36.910 1.00 82.06 109 GLU A CA 1
ATOM 856 C C . GLU A 1 109 ? 14.709 1.843 -36.202 1.00 82.06 109 GLU A C 1
ATOM 858 O O . GLU A 1 109 ? 14.021 2.838 -36.457 1.00 82.06 109 GLU A O 1
ATOM 863 N N . ASN A 1 110 ? 14.392 1.020 -35.205 1.00 84.69 110 ASN A N 1
ATOM 864 C CA . ASN A 1 110 ? 13.213 1.198 -34.371 1.00 84.69 110 ASN A CA 1
ATOM 865 C C . ASN A 1 110 ? 13.462 2.194 -33.222 1.00 84.69 110 ASN A C 1
ATOM 867 O O . ASN A 1 110 ? 13.279 1.879 -32.041 1.00 84.69 110 ASN A O 1
ATOM 871 N N . PHE A 1 111 ? 13.853 3.426 -33.567 1.00 84.38 111 PHE A N 1
ATOM 872 C CA . PHE A 1 111 ? 14.149 4.496 -32.606 1.00 84.38 111 PHE A CA 1
ATOM 873 C C . PHE A 1 111 ? 12.990 4.799 -31.652 1.00 84.38 111 PHE A C 1
ATOM 875 O O . PHE A 1 111 ? 13.228 5.212 -30.520 1.00 84.38 111 PHE A O 1
ATOM 882 N N . TYR A 1 112 ? 11.743 4.556 -32.069 1.00 85.38 112 TYR A N 1
ATOM 883 C CA . TYR A 1 112 ? 10.546 4.808 -31.265 1.00 85.38 112 TYR A CA 1
ATOM 884 C C . TYR A 1 112 ? 10.464 3.950 -29.989 1.00 85.38 112 TYR A C 1
ATOM 886 O O . TYR A 1 112 ? 9.824 4.374 -29.027 1.00 85.38 112 TYR A O 1
ATOM 894 N N . LEU A 1 113 ? 11.132 2.788 -29.919 1.00 88.12 113 LEU A N 1
ATOM 895 C CA . LEU A 1 113 ? 11.127 1.957 -28.705 1.00 88.12 113 LEU A CA 1
ATOM 896 C C . LEU A 1 113 ? 11.904 2.589 -27.546 1.00 88.12 113 LEU A C 1
ATOM 898 O O . LEU A 1 113 ? 11.584 2.315 -26.392 1.00 88.12 113 LEU A O 1
ATOM 902 N N . ILE A 1 114 ? 12.898 3.437 -27.828 1.00 88.06 114 ILE A N 1
ATOM 903 C CA . ILE A 1 114 ? 13.720 4.090 -26.801 1.00 88.06 114 ILE A CA 1
ATOM 904 C C . ILE A 1 114 ? 12.892 5.089 -25.970 1.00 88.06 114 ILE A C 1
ATOM 906 O O . ILE A 1 114 ? 12.804 4.904 -24.753 1.00 88.06 114 ILE A O 1
ATOM 910 N N . PRO A 1 115 ? 12.248 6.121 -26.560 1.00 92.75 115 PRO A N 1
ATOM 911 C CA . PRO A 1 115 ? 11.447 7.068 -25.792 1.00 92.75 115 PRO A CA 1
ATOM 912 C C . PRO A 1 115 ? 10.223 6.399 -25.157 1.00 92.75 115 PRO A C 1
ATOM 914 O O . PRO A 1 115 ? 9.870 6.743 -24.032 1.00 92.75 115 PRO A O 1
ATOM 917 N N . VAL A 1 116 ? 9.614 5.407 -25.822 1.00 91.81 116 VAL A N 1
ATOM 918 C CA . VAL A 1 116 ? 8.494 4.635 -25.258 1.00 91.81 116 VAL A CA 1
ATOM 919 C C . VAL A 1 116 ? 8.941 3.832 -24.034 1.00 91.81 116 VAL A C 1
ATOM 921 O O . VAL A 1 116 ? 8.287 3.897 -22.995 1.00 91.81 116 VAL A O 1
ATOM 924 N N . GLY A 1 117 ? 10.079 3.135 -24.112 1.00 92.38 117 GLY A N 1
ATOM 925 C CA . GLY A 1 117 ? 10.644 2.388 -22.988 1.00 92.38 117 GLY A CA 1
ATOM 926 C C . GLY A 1 117 ? 10.937 3.286 -21.786 1.00 92.38 117 GLY A C 1
ATOM 927 O O . GLY A 1 117 ? 10.512 2.981 -20.671 1.00 92.38 117 GLY A O 1
ATOM 928 N N . TYR A 1 118 ? 11.577 4.441 -22.009 1.00 93.12 118 TYR A N 1
ATOM 929 C CA . TYR A 1 118 ? 11.830 5.409 -20.938 1.00 93.12 118 TYR A CA 1
ATOM 930 C C . TYR A 1 118 ? 10.534 5.927 -20.315 1.00 93.12 118 TYR A C 1
ATOM 932 O O . TYR A 1 118 ? 10.421 5.949 -19.091 1.00 93.12 118 TYR A O 1
ATOM 940 N N . LEU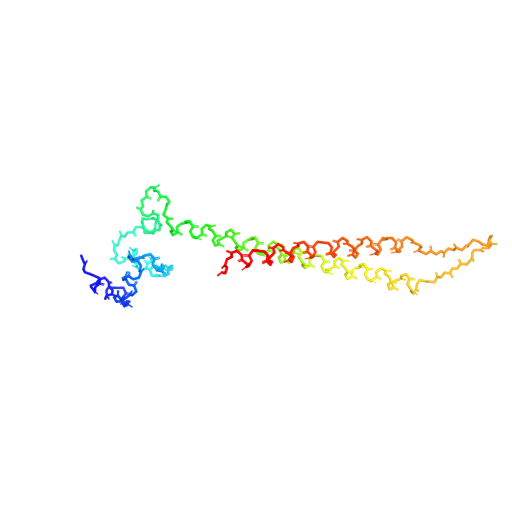 A 1 119 ? 9.540 6.295 -21.125 1.00 94.69 119 LEU A N 1
ATOM 941 C CA . LEU A 1 119 ? 8.255 6.789 -20.632 1.00 94.69 119 LEU A CA 1
ATOM 942 C C . LEU A 1 119 ? 7.579 5.753 -19.721 1.00 94.69 119 LEU A C 1
ATOM 944 O O . LEU A 1 119 ? 7.160 6.093 -18.613 1.00 94.69 119 LEU A O 1
ATOM 948 N N . LEU A 1 120 ? 7.528 4.485 -20.135 1.00 93.62 120 LEU A N 1
ATOM 949 C CA . LEU A 1 120 ? 6.918 3.402 -19.353 1.00 93.62 120 LEU A CA 1
ATOM 950 C C . LEU A 1 120 ? 7.654 3.151 -18.027 1.00 93.62 120 LEU A C 1
ATOM 952 O O . LEU A 1 120 ? 7.017 3.030 -16.979 1.00 93.62 120 LEU A O 1
ATO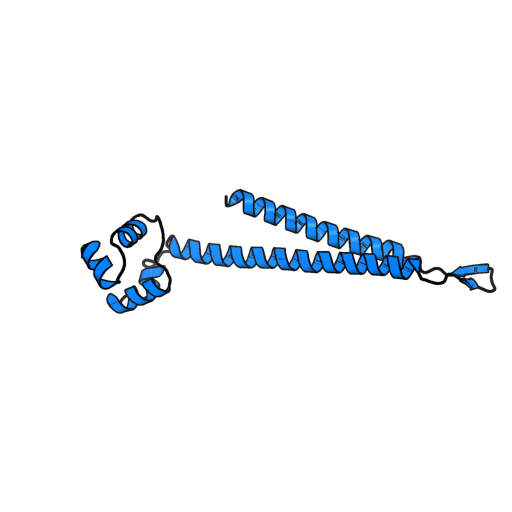M 956 N N . VAL A 1 121 ? 8.991 3.139 -18.043 1.00 94.44 121 VAL A N 1
ATOM 957 C CA . VAL A 1 121 ? 9.786 2.951 -16.820 1.00 94.44 121 VAL A CA 1
ATOM 958 C C . VAL A 1 121 ? 9.629 4.135 -15.867 1.00 94.44 121 VAL A C 1
ATOM 960 O O . VAL A 1 121 ? 9.384 3.925 -14.681 1.00 94.44 121 VAL A O 1
ATOM 963 N N . PHE A 1 122 ? 9.731 5.374 -16.355 1.00 94.81 122 PHE A N 1
ATOM 964 C CA . PHE A 1 122 ? 9.630 6.560 -15.501 1.00 94.81 122 PHE A CA 1
ATOM 965 C C . PHE A 1 122 ? 8.232 6.729 -14.909 1.00 94.81 122 PHE A C 1
ATOM 967 O O . PHE A 1 122 ? 8.104 7.004 -13.718 1.00 94.81 122 PHE A O 1
ATOM 974 N N . THR A 1 123 ? 7.179 6.522 -15.701 1.00 93.44 123 THR A N 1
ATOM 975 C CA . THR A 1 123 ? 5.798 6.609 -15.202 1.00 93.44 123 THR A CA 1
ATOM 976 C C . THR A 1 123 ? 5.502 5.529 -14.161 1.00 93.44 123 THR A C 1
ATOM 978 O O . THR A 1 123 ? 4.963 5.843 -13.097 1.00 93.44 123 THR A O 1
ATOM 981 N N . GLY A 1 124 ? 5.927 4.283 -14.401 1.00 92.62 124 GLY A N 1
ATOM 982 C CA . GLY A 1 124 ? 5.800 3.195 -13.429 1.00 92.62 124 GLY A CA 1
ATOM 983 C C . GLY A 1 124 ? 6.614 3.429 -12.148 1.00 92.62 124 GLY A C 1
ATOM 984 O O . GLY A 1 124 ? 6.114 3.201 -11.042 1.00 92.62 124 GLY A O 1
ATOM 985 N N . ALA A 1 125 ? 7.833 3.965 -12.264 1.00 93.50 125 ALA A N 1
ATOM 986 C CA . ALA A 1 125 ? 8.684 4.299 -11.120 1.00 93.50 125 ALA A CA 1
ATOM 987 C C . ALA A 1 125 ? 8.090 5.433 -10.269 1.00 93.50 125 ALA A C 1
ATOM 989 O O . ALA A 1 125 ? 8.055 5.340 -9.044 1.00 93.50 125 ALA A O 1
ATOM 990 N N . ILE A 1 126 ? 7.565 6.487 -10.898 1.00 94.06 126 ILE A N 1
ATOM 991 C CA . ILE A 1 126 ? 6.910 7.590 -10.183 1.00 94.06 126 ILE A CA 1
ATOM 992 C C . ILE A 1 126 ? 5.663 7.081 -9.448 1.00 94.06 126 ILE A C 1
ATOM 994 O O . ILE A 1 126 ? 5.490 7.376 -8.266 1.00 94.06 126 ILE A O 1
ATOM 998 N N . ALA A 1 127 ? 4.819 6.278 -10.104 1.00 90.81 127 ALA A N 1
ATOM 999 C CA . ALA A 1 127 ? 3.608 5.734 -9.490 1.00 90.81 127 ALA A CA 1
ATOM 1000 C C . ALA A 1 127 ? 3.912 4.852 -8.263 1.00 90.81 127 ALA A C 1
ATOM 1002 O O . ALA A 1 127 ? 3.275 4.996 -7.215 1.00 90.81 127 ALA A O 1
ATOM 1003 N N . THR A 1 128 ? 4.917 3.977 -8.363 1.00 92.38 128 THR A N 1
ATOM 1004 C CA . THR A 1 128 ? 5.338 3.097 -7.258 1.00 92.38 128 THR A CA 1
ATOM 1005 C C . THR A 1 128 ? 5.981 3.875 -6.109 1.00 92.38 128 THR A C 1
ATOM 1007 O O . THR A 1 128 ? 5.638 3.633 -4.951 1.00 92.38 128 THR A O 1
ATOM 1010 N N . LEU A 1 129 ? 6.842 4.858 -6.397 1.00 92.19 129 LEU A N 1
ATOM 1011 C CA . LEU A 1 129 ? 7.464 5.708 -5.376 1.00 92.19 129 LEU A CA 1
ATOM 1012 C C . LEU A 1 129 ? 6.435 6.559 -4.627 1.00 92.19 129 LEU A C 1
ATOM 1014 O O . LEU A 1 129 ? 6.463 6.613 -3.397 1.00 92.19 129 LEU A O 1
ATOM 1018 N N . LEU A 1 130 ? 5.503 7.199 -5.339 1.00 90.69 130 LEU A N 1
ATOM 1019 C CA . LEU A 1 130 ? 4.453 8.005 -4.714 1.00 90.69 130 LEU A CA 1
ATOM 1020 C C . LEU A 1 130 ? 3.544 7.149 -3.824 1.00 90.69 130 LEU A C 1
ATOM 1022 O O . LEU A 1 130 ? 3.250 7.545 -2.694 1.00 90.69 130 LEU A O 1
ATOM 1026 N N . SER A 1 131 ? 3.153 5.960 -4.294 1.00 89.00 131 SER A N 1
ATOM 1027 C CA . SER A 1 131 ? 2.351 5.020 -3.505 1.00 89.00 131 SER A CA 1
ATOM 1028 C C . SER A 1 131 ? 3.108 4.524 -2.265 1.00 89.00 131 SER A C 1
ATOM 1030 O O . SER A 1 131 ? 2.567 4.543 -1.158 1.00 89.00 131 SER A O 1
ATOM 1032 N N . GLY A 1 132 ? 4.388 4.168 -2.415 1.00 85.88 132 GLY A N 1
ATOM 1033 C CA . GLY A 1 132 ? 5.242 3.721 -1.313 1.00 85.88 132 GLY A CA 1
ATOM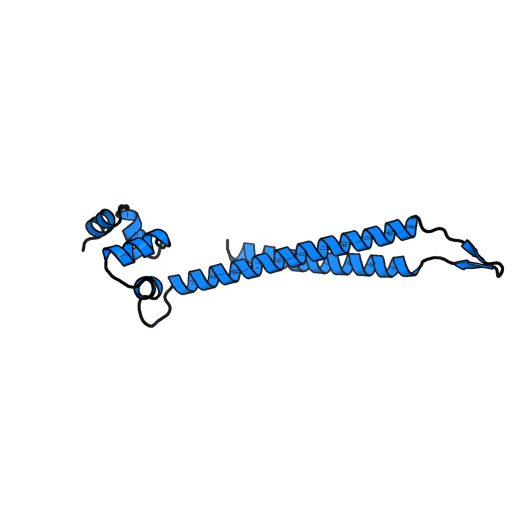 1034 C C . GLY A 1 132 ? 5.463 4.799 -0.247 1.00 85.88 132 GLY A C 1
ATOM 1035 O O . GLY A 1 132 ? 5.349 4.522 0.948 1.00 85.88 132 GLY A O 1
ATOM 1036 N N . LEU A 1 133 ? 5.706 6.048 -0.658 1.00 87.12 133 LEU A N 1
ATOM 1037 C CA . LEU A 1 133 ? 5.848 7.185 0.259 1.00 87.12 133 LEU A CA 1
ATOM 1038 C C . LEU A 1 133 ? 4.540 7.511 0.989 1.00 87.12 133 LEU A C 1
ATOM 1040 O O . LEU A 1 133 ? 4.575 7.886 2.164 1.00 87.12 133 LEU A O 1
ATOM 1044 N N . ALA A 1 134 ? 3.395 7.381 0.313 1.00 83.94 134 ALA A N 1
ATOM 1045 C CA . ALA A 1 134 ? 2.083 7.563 0.925 1.00 83.94 134 ALA A CA 1
ATOM 1046 C C . ALA A 1 134 ? 1.800 6.479 1.979 1.00 83.94 134 ALA A C 1
ATOM 1048 O O . ALA A 1 134 ? 1.420 6.807 3.102 1.00 83.94 134 ALA A O 1
ATOM 1049 N N . LEU A 1 135 ? 2.081 5.209 1.665 1.00 82.25 135 LEU A N 1
ATOM 1050 C CA . LEU A 1 135 ? 1.919 4.093 2.601 1.00 82.25 135 LEU A CA 1
ATOM 1051 C C . LEU A 1 135 ? 2.866 4.207 3.806 1.00 82.25 135 LEU A C 1
ATOM 1053 O O . LEU A 1 135 ? 2.467 3.942 4.940 1.00 82.25 135 LEU A O 1
ATOM 1057 N N . HIS A 1 136 ? 4.114 4.631 3.583 1.00 81.88 136 HIS A N 1
ATOM 1058 C CA . HIS A 1 136 ? 5.081 4.845 4.659 1.00 81.88 136 HIS A CA 1
ATOM 1059 C C . HIS A 1 136 ? 4.657 5.984 5.597 1.00 81.88 136 HIS A C 1
ATOM 1061 O O . HIS A 1 136 ? 4.756 5.840 6.816 1.00 81.88 136 HIS A O 1
ATOM 1067 N N . ARG A 1 137 ? 4.159 7.105 5.053 1.00 81.19 137 ARG A N 1
ATOM 1068 C CA . ARG A 1 137 ? 3.595 8.194 5.868 1.00 81.19 137 ARG A CA 1
ATOM 1069 C C . ARG A 1 137 ? 2.406 7.714 6.693 1.00 81.19 137 ARG A C 1
ATOM 1071 O O . ARG A 1 137 ? 2.404 7.926 7.899 1.00 81.19 137 ARG A O 1
ATOM 1078 N N . PHE A 1 138 ? 1.483 6.981 6.075 1.00 76.19 138 PHE A N 1
ATOM 1079 C CA . PHE A 1 138 ? 0.326 6.414 6.766 1.00 76.19 138 PHE A CA 1
ATOM 1080 C C . PHE A 1 138 ? 0.737 5.496 7.929 1.00 76.19 138 PHE A C 1
ATOM 1082 O O . PHE A 1 138 ? 0.279 5.662 9.055 1.00 76.19 138 PHE A O 1
ATOM 1089 N N . ARG A 1 139 ? 1.687 4.578 7.709 1.00 74.88 139 ARG A N 1
ATOM 1090 C CA . ARG A 1 139 ? 2.177 3.682 8.770 1.00 74.88 139 ARG A CA 1
ATOM 1091 C C . ARG A 1 139 ? 2.883 4.430 9.913 1.00 74.88 139 ARG A C 1
ATOM 1093 O O . ARG A 1 139 ? 2.911 3.918 11.026 1.00 74.88 139 ARG A O 1
ATOM 1100 N N . LYS A 1 140 ? 3.456 5.612 9.657 1.00 75.00 140 LYS A N 1
ATOM 1101 C CA . LYS A 1 140 ? 4.086 6.458 10.685 1.00 75.00 140 LYS A CA 1
ATOM 1102 C C . LYS A 1 140 ? 3.063 7.239 11.518 1.00 75.00 140 LYS A C 1
ATOM 1104 O O . LYS A 1 140 ? 3.330 7.486 12.683 1.00 75.00 140 LYS A O 1
ATOM 1109 N N . GLU A 1 141 ? 1.929 7.623 10.939 1.00 70.19 141 GLU A N 1
ATOM 1110 C CA . GLU A 1 141 ? 0.855 8.342 11.647 1.00 70.19 141 GLU A CA 1
ATOM 1111 C C . GLU A 1 141 ? 0.027 7.431 12.570 1.00 70.19 141 GLU A C 1
ATOM 1113 O O . GLU A 1 141 ? -0.566 7.911 13.530 1.00 70.19 141 GLU A O 1
ATOM 1118 N N . HIS A 1 142 ? 0.011 6.121 12.303 1.00 60.31 142 HIS A N 1
ATOM 1119 C CA . HIS A 1 142 ? -0.763 5.118 13.049 1.00 60.31 142 HIS A CA 1
ATOM 1120 C C . HIS A 1 142 ? 0.077 4.244 14.007 1.00 60.31 142 HIS A C 1
ATOM 1122 O O . HIS A 1 142 ? -0.412 3.214 14.475 1.00 60.31 142 HIS A O 1
ATOM 1128 N N . LYS A 1 143 ? 1.334 4.615 14.283 1.00 50.75 143 LYS A N 1
ATOM 1129 C CA . LYS A 1 143 ? 2.230 3.928 15.228 1.00 50.75 143 LYS A CA 1
ATOM 1130 C C . LYS A 1 143 ? 2.529 4.823 16.423 1.00 50.75 143 LYS A C 1
ATOM 1132 O O . LYS A 1 143 ? 2.558 4.276 17.545 1.00 50.75 143 LYS A O 1
#

InterPro domains:
  IPR001387 Cro/C1-type, helix-turn-helix domain [PF01381] (1-46)
  IPR001387 Cro/C1-type, helix-turn-helix domain [PS50943] (1-46)
  IPR001387 Cro/C1-type, helix-turn-helix domain [SM00530] (1-46)
  IPR001387 Cro/C1-type, helix-turn-helix domain [cd00093] (1-46)
  IPR010982 Lambda repressor-like, DNA-binding domain superfamily [G3DSA:1.10.260.40] (1-48)
  IPR010982 Lambda repressor-like, DNA-binding domain superfamily [SSF47413] (1-54)
  IPR025016 Domain of unknown function DUF3955 [PF13127] (78-127)

Foldseek 3Di:
DDLCVVCVQLVHDSVVSVCCVVVVDHDDPVSLVVCCVSVVNDSCCVQCVPDHRDPNNVVVVVVVVVVVLLVVLVVLLVVLVVLLVVLVVLVVCQVPDDWDADPVRDIDGPPVSNVSSVVSNVVSVVSNVVSVVVVVVVVVVVD